Protein AF-A0A4R0U7M9-F1 (afdb_monomer_lite)

Secondary structure (DSSP, 8-state):
------TTHHHHTTGGGTSPP-PPPP-GGG----TTSS--------S-HHHHHHHHHHHHTT--S---------HHHHHHHHHHT--

Sequence (87 aa):
MPTLEWMGKNKVVAYHRQVPYRVLEHVPEKSVMDSHGSDCGNMVIHGDNLEALKALLPEYEGKVDCIYIETFMPQRIQTRANYDLAA

Organism: Bifidobacterium longum subsp. longum (NCBI:txid1679)

Foldseek 3Di:
DDDDDDPCCVVPVCVLVVQDADADDDDVVPDDAPPVRHRPPDDDGDDDPSNVVNNCCVPCPVPDPDDDDDDDDPPVVVVVVVVVVVD

Structure (mmCIF, N/CA/C/O backbone):
data_AF-A0A4R0U7M9-F1
#
_entry.id   AF-A0A4R0U7M9-F1
#
loop_
_atom_site.group_PDB
_atom_site.id
_atom_site.type_symbol
_atom_site.label_atom_id
_atom_site.label_alt_id
_atom_site.label_comp_id
_atom_site.label_asym_id
_atom_site.label_entity_id
_atom_site.label_seq_id
_atom_site.pdbx_PDB_ins_code
_atom_site.Cartn_x
_atom_site.Cartn_y
_atom_site.Cartn_z
_atom_site.occupancy
_atom_site.B_iso_or_equiv
_atom_site.auth_seq_id
_atom_site.auth_comp_id
_atom_site.auth_asym_id
_atom_site.auth_atom_id
_atom_site.pdbx_PDB_model_num
ATOM 1 N N . MET A 1 1 ? -18.726 -9.641 21.117 1.00 81.31 1 MET A N 1
ATOM 2 C CA . MET A 1 1 ? -17.392 -9.058 20.855 1.00 81.31 1 MET A CA 1
ATOM 3 C C . MET A 1 1 ? -17.464 -7.561 21.097 1.00 81.31 1 MET A C 1
ATOM 5 O O . MET A 1 1 ? -18.470 -6.982 20.701 1.00 81.31 1 MET A O 1
ATOM 9 N N . PRO A 1 2 ? -16.472 -6.945 21.757 1.00 90.56 2 PRO A N 1
ATOM 10 C CA . PRO A 1 2 ? -16.424 -5.492 21.908 1.00 90.56 2 PRO A CA 1
ATOM 11 C C . PRO A 1 2 ? -16.230 -4.807 20.546 1.00 90.56 2 PRO A C 1
ATOM 13 O O . PRO A 1 2 ? -15.541 -5.335 19.675 1.00 90.56 2 PRO A O 1
ATOM 16 N N . THR A 1 3 ? -16.838 -3.633 20.366 1.00 92.00 3 THR A N 1
ATOM 17 C CA . THR A 1 3 ? -16.774 -2.838 19.128 1.00 92.00 3 THR A CA 1
ATOM 18 C C . THR A 1 3 ? -16.357 -1.403 19.436 1.00 92.00 3 THR A C 1
ATOM 20 O O . THR A 1 3 ? -16.888 -0.797 20.363 1.00 92.00 3 THR A O 1
ATOM 23 N N . LEU A 1 4 ? -15.437 -0.845 18.643 1.00 93.12 4 LEU A N 1
ATOM 24 C CA . LEU A 1 4 ? -15.033 0.561 18.735 1.00 93.12 4 LEU A CA 1
ATOM 25 C C . LEU A 1 4 ? -15.912 1.415 17.814 1.00 93.12 4 LEU A C 1
ATOM 27 O O . LEU A 1 4 ? -15.947 1.169 16.608 1.00 93.12 4 LEU A O 1
ATOM 31 N N . GLU A 1 5 ? -16.594 2.418 18.362 1.00 94.00 5 GLU A N 1
ATOM 32 C CA . GLU A 1 5 ? -17.411 3.372 17.604 1.00 94.00 5 GLU A CA 1
ATOM 33 C C . GLU A 1 5 ? -16.759 4.755 17.590 1.00 94.00 5 GLU A C 1
ATOM 35 O O . GLU A 1 5 ? -16.266 5.234 18.610 1.00 94.00 5 GLU A O 1
ATOM 40 N N . TRP A 1 6 ? -16.747 5.403 16.424 1.00 92.69 6 TRP A N 1
ATOM 41 C CA . TRP A 1 6 ? -16.218 6.756 16.255 1.00 92.69 6 TRP A CA 1
ATOM 42 C C . TRP A 1 6 ? -16.946 7.495 15.131 1.00 92.69 6 TRP A C 1
ATOM 44 O O . TRP A 1 6 ? -17.514 6.893 14.213 1.00 92.69 6 TRP A O 1
ATOM 54 N N . MET A 1 7 ? -16.920 8.827 15.181 1.00 93.25 7 MET A N 1
ATOM 55 C CA . MET A 1 7 ? -17.552 9.647 14.150 1.00 93.25 7 MET A CA 1
ATOM 56 C C . MET A 1 7 ? -16.904 9.413 12.782 1.00 93.25 7 MET A C 1
ATOM 58 O O . MET A 1 7 ? -15.688 9.478 12.635 1.00 93.25 7 MET A O 1
ATOM 62 N N . GLY A 1 8 ? -17.729 9.166 11.762 1.00 92.38 8 GLY A N 1
ATOM 63 C CA . GLY A 1 8 ? -17.265 8.951 10.389 1.00 92.38 8 GLY A CA 1
ATOM 64 C C . GLY A 1 8 ? -16.868 7.511 10.047 1.00 92.38 8 GLY A C 1
ATOM 65 O O . GLY A 1 8 ? -16.606 7.248 8.875 1.00 92.38 8 GLY A O 1
ATOM 66 N N . LYS A 1 9 ? -16.908 6.563 10.999 1.00 93.44 9 LYS A N 1
ATOM 67 C CA . LYS A 1 9 ? -16.617 5.133 10.769 1.00 93.44 9 LYS A CA 1
ATOM 68 C C . LYS A 1 9 ? -17.320 4.571 9.530 1.00 93.44 9 LYS A C 1
ATOM 70 O O . LYS A 1 9 ? -16.668 4.043 8.633 1.00 93.44 9 LYS A O 1
ATOM 75 N N . ASN A 1 10 ? -18.634 4.779 9.427 1.00 91.12 10 ASN A N 1
ATOM 76 C CA . ASN A 1 10 ? -19.452 4.265 8.321 1.00 91.12 10 ASN A CA 1
ATOM 77 C C . ASN A 1 10 ? -19.026 4.790 6.940 1.00 91.12 10 ASN A C 1
ATOM 79 O O . ASN A 1 10 ? -19.284 4.132 5.936 1.00 91.12 10 ASN A O 1
ATOM 83 N N . LYS A 1 11 ? -18.364 5.953 6.876 1.00 88.44 11 LYS A N 1
ATOM 84 C CA . LYS A 1 11 ? -17.851 6.511 5.617 1.00 88.44 11 LYS A CA 1
ATOM 85 C C . LYS A 1 11 ? -16.538 5.856 5.187 1.00 88.44 11 LYS A C 1
ATOM 87 O O . LYS A 1 11 ? -16.304 5.720 3.994 1.00 88.44 11 LYS A O 1
ATOM 92 N N . VAL A 1 12 ? -15.701 5.442 6.139 1.00 91.94 12 VAL A N 1
ATOM 93 C CA . VAL A 1 12 ? -14.356 4.906 5.866 1.00 91.94 12 VAL A CA 1
ATOM 94 C C . VAL A 1 12 ? -14.382 3.397 5.630 1.00 91.94 12 VAL A C 1
ATOM 96 O O . VAL A 1 12 ? -13.696 2.911 4.737 1.00 91.94 12 VAL A O 1
ATOM 99 N N . VAL A 1 13 ? -15.215 2.652 6.367 1.00 92.00 13 VAL A N 1
ATOM 100 C CA . VAL A 1 13 ? -15.243 1.175 6.314 1.00 92.00 13 VAL A CA 1
ATOM 101 C C . VAL A 1 13 ? -15.465 0.637 4.896 1.00 92.00 13 VAL A C 1
ATOM 103 O O . VAL A 1 13 ? -14.849 -0.351 4.517 1.00 92.00 13 VAL A O 1
ATOM 106 N N . ALA A 1 14 ? -16.309 1.289 4.094 1.00 90.62 14 ALA A N 1
ATOM 107 C CA . ALA A 1 14 ? -16.589 0.871 2.719 1.00 90.62 14 ALA A CA 1
ATOM 108 C C . ALA A 1 14 ? -15.796 1.657 1.658 1.00 90.62 14 ALA A C 1
ATOM 110 O O . ALA A 1 14 ? -15.961 1.399 0.465 1.00 90.62 14 ALA A O 1
ATOM 111 N N . TYR A 1 15 ? -14.939 2.603 2.061 1.00 92.44 15 TYR A N 1
ATOM 112 C CA . TYR A 1 15 ? -14.258 3.509 1.132 1.00 92.44 15 TYR A CA 1
ATOM 113 C C . TYR A 1 15 ? -13.342 2.768 0.149 1.00 92.44 15 TYR A C 1
ATOM 115 O O . TYR A 1 15 ? -13.301 3.110 -1.028 1.00 92.44 15 TYR A O 1
ATOM 123 N N . HIS A 1 16 ? -12.703 1.675 0.580 1.00 89.25 16 HIS A N 1
ATOM 124 C CA . HIS A 1 16 ? -11.844 0.837 -0.271 1.00 89.25 16 HIS A CA 1
ATOM 125 C C . HIS A 1 16 ? -12.546 0.310 -1.547 1.00 89.25 16 HIS A C 1
ATOM 127 O O . HIS A 1 16 ? -11.900 -0.018 -2.546 1.00 89.25 16 HIS A O 1
ATOM 133 N N . ARG A 1 17 ? -13.886 0.238 -1.540 1.00 91.06 17 ARG A N 1
ATOM 134 C CA . ARG A 1 17 ? -14.691 -0.154 -2.707 1.00 91.06 17 ARG A CA 1
ATOM 135 C C . ARG A 1 17 ? -14.746 0.942 -3.772 1.00 91.06 17 ARG A C 1
ATOM 137 O O . ARG A 1 17 ? -14.909 0.618 -4.941 1.00 91.06 17 ARG A O 1
ATOM 144 N N . GLN A 1 18 ? -14.607 2.203 -3.368 1.00 93.19 18 GLN A N 1
ATOM 145 C CA . GLN A 1 18 ? -14.662 3.381 -4.240 1.00 93.19 18 GLN A CA 1
ATOM 146 C C . GLN A 1 18 ? -13.295 3.741 -4.834 1.00 93.19 18 GLN A C 1
ATOM 148 O O . GLN A 1 18 ? -13.240 4.406 -5.863 1.00 93.19 18 GLN A O 1
ATOM 153 N N . VAL A 1 19 ? -12.199 3.285 -4.219 1.00 93.94 19 VAL A N 1
ATOM 154 C CA . VAL A 1 19 ? -10.839 3.456 -4.753 1.00 93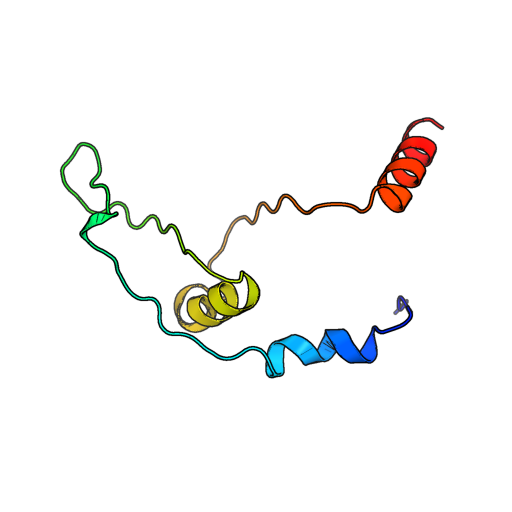.94 19 VAL A CA 1
ATOM 155 C C . VAL A 1 19 ? -10.741 2.748 -6.113 1.00 93.94 19 VAL A C 1
ATOM 157 O O . VAL A 1 19 ? -11.087 1.566 -6.186 1.00 93.94 19 VAL A O 1
ATOM 160 N N . PRO A 1 20 ? -10.311 3.403 -7.203 1.00 94.25 20 PRO A N 1
ATOM 161 C CA . PRO A 1 20 ? -10.202 2.757 -8.508 1.00 94.25 20 PRO A CA 1
ATOM 162 C C . PRO A 1 20 ? -9.069 1.725 -8.522 1.00 94.25 20 PRO A C 1
ATOM 164 O O . PRO A 1 20 ? -8.070 1.860 -7.821 1.00 94.25 20 PRO A O 1
ATOM 167 N N . TYR A 1 21 ? -9.219 0.677 -9.331 1.00 94.25 21 TYR A N 1
ATOM 168 C CA . TYR A 1 21 ? -8.096 -0.202 -9.651 1.00 94.25 21 TYR A CA 1
ATOM 169 C C . TYR A 1 21 ? -7.193 0.484 -10.685 1.00 94.25 21 TYR A C 1
ATOM 171 O O . TYR A 1 21 ? -7.696 1.104 -11.627 1.00 94.25 21 TYR A O 1
ATOM 179 N N . ARG A 1 22 ? -5.875 0.354 -10.528 1.00 95.12 22 ARG A N 1
ATOM 180 C CA . ARG A 1 22 ? -4.866 0.878 -11.455 1.00 95.12 22 ARG A CA 1
ATOM 181 C C . ARG A 1 22 ? -3.932 -0.240 -11.893 1.00 95.12 22 ARG A C 1
ATOM 183 O O . ARG A 1 22 ? -3.663 -1.157 -11.127 1.00 95.12 22 ARG A O 1
ATOM 190 N N . VAL A 1 23 ? -3.437 -0.142 -13.123 1.00 95.62 23 VAL A N 1
ATOM 191 C CA . VAL A 1 23 ? -2.366 -1.011 -13.626 1.00 95.62 23 VAL A CA 1
ATOM 192 C C . VAL A 1 23 ? -1.030 -0.349 -13.309 1.00 95.62 23 VAL A C 1
ATOM 194 O O . VAL A 1 23 ? -0.912 0.870 -13.431 1.00 95.62 23 VAL A O 1
ATOM 197 N N . LEU A 1 24 ? -0.041 -1.141 -12.896 1.00 95.38 24 LEU A N 1
ATOM 198 C CA . LEU A 1 24 ? 1.315 -0.651 -12.673 1.00 95.38 24 LEU A CA 1
ATOM 199 C C . LEU A 1 24 ? 2.010 -0.410 -14.018 1.00 95.38 24 LEU A C 1
ATOM 201 O O . LEU A 1 24 ? 2.069 -1.301 -14.863 1.00 95.38 24 LEU A O 1
ATOM 205 N N . GLU A 1 25 ? 2.534 0.798 -14.205 1.00 94.94 25 GLU A N 1
ATOM 206 C CA . GLU A 1 25 ? 3.356 1.167 -15.356 1.00 94.94 25 GLU A CA 1
ATOM 207 C C . GLU A 1 25 ? 4.834 1.033 -14.978 1.00 94.94 25 GLU A C 1
ATOM 209 O O . GLU A 1 25 ? 5.309 1.671 -14.036 1.00 94.94 25 GLU A O 1
ATOM 214 N N . HIS A 1 26 ? 5.563 0.185 -15.700 1.00 92.44 26 HIS A N 1
ATOM 215 C CA . HIS A 1 26 ? 7.003 0.047 -15.517 1.00 92.44 26 HIS A CA 1
ATOM 216 C C . HIS A 1 26 ? 7.729 1.203 -16.216 1.00 92.44 26 HIS A C 1
ATOM 218 O O . HIS A 1 26 ? 7.455 1.480 -17.382 1.00 92.44 26 HIS A O 1
ATOM 224 N N . VAL A 1 27 ? 8.666 1.846 -15.511 1.00 94.06 27 VAL A N 1
ATOM 225 C CA . VAL A 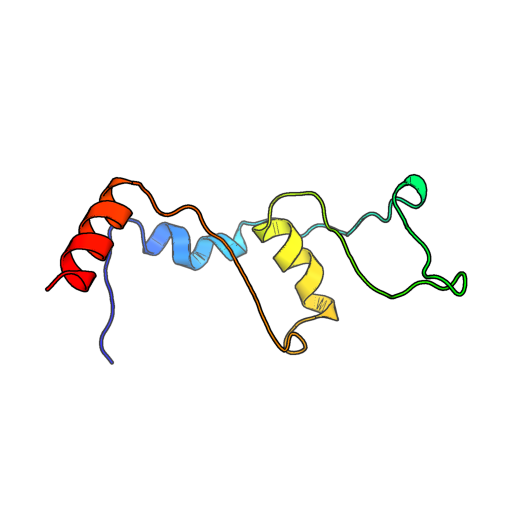1 27 ? 9.458 2.986 -16.004 1.00 94.06 27 VAL A CA 1
ATOM 226 C C . VAL A 1 27 ? 10.931 2.563 -16.075 1.00 94.06 27 VAL A C 1
ATOM 228 O O . VAL A 1 27 ? 11.647 2.727 -15.082 1.00 94.06 27 VAL A O 1
ATOM 231 N N . PRO A 1 28 ? 11.396 1.995 -17.209 1.00 89.75 28 PRO A N 1
ATOM 232 C CA . PRO A 1 28 ? 12.729 1.399 -17.323 1.00 89.75 28 PRO A CA 1
ATOM 233 C C . PRO A 1 28 ? 13.867 2.367 -16.996 1.00 89.75 28 PRO A C 1
ATOM 235 O O . PRO A 1 28 ? 14.906 1.957 -16.491 1.00 89.75 28 PRO A O 1
ATOM 238 N N . GLU A 1 29 ? 13.668 3.662 -17.243 1.00 92.19 29 GLU A N 1
ATOM 239 C CA . GLU A 1 29 ? 14.664 4.708 -17.006 1.00 92.19 29 GLU A CA 1
ATOM 240 C C . GLU A 1 29 ? 14.960 4.920 -15.514 1.00 92.19 29 GLU A C 1
ATOM 242 O O . GLU A 1 29 ? 15.980 5.515 -15.167 1.00 92.19 29 GLU A O 1
ATOM 247 N N . LYS A 1 30 ? 14.066 4.463 -14.628 1.00 90.06 30 LYS A N 1
ATOM 248 C CA . LYS A 1 30 ? 14.222 4.531 -13.167 1.00 90.06 30 LYS A CA 1
ATOM 249 C C . LYS A 1 30 ? 14.622 3.192 -12.550 1.0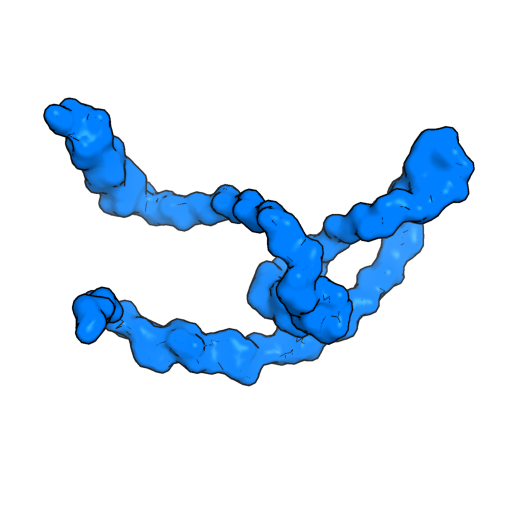0 90.06 30 LYS A C 1
ATOM 251 O O . LYS A 1 30 ? 14.814 3.127 -11.336 1.00 90.06 30 LYS A O 1
ATOM 256 N N . SER A 1 31 ? 14.726 2.141 -13.356 1.00 88.88 31 SER A N 1
ATOM 257 C CA . SER A 1 31 ? 15.066 0.805 -12.882 1.00 88.88 31 SER A CA 1
ATOM 258 C C . SER A 1 31 ? 16.566 0.698 -12.615 1.00 88.88 31 SER A C 1
ATOM 260 O O . SER A 1 31 ? 17.394 1.244 -13.345 1.00 88.88 31 SER A O 1
ATOM 262 N N . VAL A 1 32 ? 16.920 -0.015 -11.548 1.00 87.88 32 VAL A N 1
ATOM 263 C CA . VAL A 1 32 ? 18.309 -0.254 -11.143 1.00 87.88 32 VAL A CA 1
ATOM 264 C C . VAL A 1 32 ? 18.535 -1.757 -11.124 1.00 87.88 32 VAL A C 1
ATOM 266 O O . VAL A 1 32 ? 17.801 -2.484 -10.458 1.00 87.88 32 VAL A O 1
ATOM 269 N N . MET A 1 33 ? 19.539 -2.216 -11.870 1.00 85.75 33 MET A N 1
ATOM 270 C CA . MET A 1 33 ? 19.959 -3.616 -11.830 1.00 85.75 33 MET A CA 1
ATOM 271 C C . MET A 1 33 ? 20.837 -3.870 -10.607 1.00 85.75 33 MET A C 1
ATOM 273 O O . MET A 1 33 ? 21.510 -2.963 -10.111 1.00 85.75 33 MET A O 1
ATOM 277 N N . ASP A 1 34 ? 20.845 -5.111 -10.134 1.00 83.81 34 ASP A N 1
ATOM 278 C CA . ASP A 1 34 ? 21.754 -5.518 -9.070 1.00 83.81 34 ASP A CA 1
ATOM 279 C C . ASP A 1 34 ? 23.228 -5.538 -9.534 1.00 83.81 34 ASP A C 1
ATOM 281 O O . ASP A 1 34 ? 23.565 -5.282 -10.694 1.00 83.81 34 ASP A O 1
ATOM 285 N N . SER A 1 35 ? 24.141 -5.873 -8.618 1.00 81.31 35 SER A N 1
ATOM 286 C CA . SER A 1 35 ? 25.581 -5.982 -8.899 1.00 81.31 35 SER A CA 1
ATOM 287 C C . SER A 1 35 ? 25.949 -7.058 -9.930 1.00 81.31 35 SER A C 1
ATOM 289 O O . SER A 1 35 ? 27.097 -7.107 -10.371 1.00 81.31 35 SER A O 1
ATOM 291 N N . HIS A 1 36 ? 25.008 -7.926 -10.301 1.00 82.19 36 HIS A N 1
ATOM 292 C CA . HIS A 1 36 ? 25.165 -8.981 -11.298 1.00 82.19 36 HIS A CA 1
ATOM 293 C C . HIS A 1 36 ? 24.456 -8.652 -12.618 1.00 82.19 36 HIS A C 1
ATOM 295 O O . HIS A 1 36 ? 24.449 -9.483 -13.526 1.00 82.19 36 HIS A O 1
ATOM 301 N N . GLY A 1 37 ? 23.888 -7.448 -12.753 1.00 78.44 37 GLY A N 1
ATOM 302 C CA . GLY A 1 37 ? 23.161 -7.041 -13.949 1.00 78.44 37 GLY A CA 1
ATOM 303 C C . GLY A 1 37 ? 21.857 -7.815 -14.137 1.00 78.44 37 GLY A C 1
ATOM 304 O O . GLY A 1 37 ? 21.461 -8.051 -15.274 1.00 78.44 37 GLY A O 1
ATOM 305 N N . SER A 1 38 ? 21.216 -8.247 -13.047 1.00 79.19 38 SER A N 1
ATOM 306 C CA . SER A 1 38 ? 19.911 -8.915 -13.045 1.00 79.19 38 SER A CA 1
ATOM 307 C C . SER A 1 38 ? 18.842 -8.052 -12.370 1.00 79.19 38 SER A C 1
ATOM 309 O O . SER A 1 38 ? 19.143 -7.157 -11.574 1.00 79.19 38 SER A O 1
ATOM 311 N N . ASP A 1 39 ? 17.580 -8.299 -12.725 1.00 81.19 39 ASP A N 1
ATOM 312 C CA . ASP A 1 39 ? 16.441 -7.722 -12.012 1.00 81.19 39 ASP A CA 1
ATOM 313 C C . ASP A 1 39 ? 16.291 -8.429 -10.658 1.00 81.19 39 ASP A C 1
ATOM 315 O O . ASP A 1 39 ? 16.206 -9.656 -10.588 1.00 81.19 39 ASP A O 1
ATOM 319 N N . CYS A 1 40 ? 16.289 -7.645 -9.582 1.00 82.56 40 CYS A N 1
ATOM 320 C CA . CYS A 1 40 ? 16.184 -8.146 -8.217 1.00 82.56 40 CYS A CA 1
ATOM 321 C C . CYS A 1 40 ? 14.731 -8.327 -7.747 1.00 82.56 40 CYS A C 1
ATOM 323 O O . CYS A 1 40 ? 14.516 -8.800 -6.632 1.00 82.56 40 CYS A O 1
ATOM 325 N N . GLY A 1 41 ? 13.738 -7.944 -8.561 1.00 86.50 41 GLY A N 1
ATOM 326 C CA . GLY A 1 41 ? 12.313 -8.077 -8.241 1.00 86.50 41 GLY A CA 1
ATOM 327 C C . GLY A 1 41 ? 11.802 -7.090 -7.184 1.00 86.50 41 GLY A C 1
ATOM 328 O O . GLY A 1 41 ? 10.654 -7.188 -6.751 1.00 86.50 41 GLY A O 1
ATOM 329 N N . ASN A 1 42 ? 12.632 -6.131 -6.761 1.00 91.94 42 ASN A N 1
ATOM 330 C CA . ASN A 1 42 ? 12.230 -5.067 -5.846 1.00 91.94 42 ASN A CA 1
ATOM 331 C C . ASN A 1 42 ? 11.429 -3.993 -6.588 1.00 91.94 42 ASN A C 1
ATOM 333 O O . ASN A 1 42 ? 11.778 -3.595 -7.697 1.00 91.94 42 ASN A O 1
ATOM 337 N N . MET A 1 43 ? 10.391 -3.462 -5.942 1.00 93.56 43 MET A N 1
ATOM 338 C CA . MET A 1 43 ? 9.495 -2.478 -6.550 1.00 93.56 43 MET A CA 1
ATOM 339 C C . MET A 1 43 ? 9.437 -1.190 -5.733 1.00 93.56 43 MET A C 1
ATOM 341 O O . MET A 1 43 ? 9.240 -1.214 -4.519 1.00 93.56 43 MET A O 1
ATOM 345 N N . VAL A 1 44 ? 9.532 -0.052 -6.422 1.00 94.06 44 VAL A N 1
ATOM 346 C CA . VAL A 1 44 ? 9.217 1.271 -5.871 1.00 94.06 44 VAL A CA 1
ATOM 347 C C . VAL A 1 44 ? 8.038 1.829 -6.656 1.00 94.06 44 VAL A C 1
ATOM 349 O O . VAL A 1 44 ? 8.156 2.121 -7.844 1.00 94.06 44 VAL A O 1
ATOM 352 N N . ILE A 1 45 ? 6.890 1.966 -5.995 1.00 95.88 45 ILE A N 1
ATOM 353 C CA . ILE A 1 45 ? 5.643 2.406 -6.627 1.00 95.88 45 ILE A CA 1
ATOM 354 C C . ILE A 1 45 ? 5.401 3.873 -6.278 1.00 95.88 45 ILE A C 1
ATOM 356 O O . ILE A 1 45 ? 5.396 4.250 -5.108 1.00 95.88 45 ILE A O 1
ATOM 360 N N . HIS A 1 46 ? 5.187 4.704 -7.297 1.00 95.94 46 HIS A N 1
ATOM 361 C CA . HIS A 1 46 ? 4.843 6.112 -7.124 1.00 95.94 46 HIS A CA 1
ATOM 362 C C . HIS A 1 46 ? 3.335 6.321 -7.303 1.00 95.94 46 HIS A C 1
ATOM 364 O O . HIS A 1 46 ? 2.795 6.014 -8.363 1.00 95.94 46 HIS A O 1
ATOM 370 N N . GLY A 1 47 ? 2.666 6.868 -6.287 1.00 94.56 47 GLY A N 1
ATOM 371 C CA . GLY A 1 47 ? 1.235 7.170 -6.331 1.00 94.56 47 GLY A CA 1
ATOM 372 C C . GLY A 1 47 ? 0.586 7.184 -4.949 1.00 94.56 47 GLY A C 1
ATOM 373 O O . GLY A 1 47 ? 1.270 7.151 -3.925 1.00 94.56 47 GLY A O 1
ATOM 374 N N . ASP A 1 48 ? -0.745 7.230 -4.934 1.00 95.25 48 ASP A N 1
ATOM 375 C CA . ASP A 1 48 ? -1.537 7.042 -3.718 1.00 95.25 48 ASP A CA 1
ATOM 376 C C . ASP A 1 48 ? -1.433 5.589 -3.225 1.00 95.25 48 ASP A C 1
ATOM 378 O O . ASP A 1 48 ? -1.472 4.638 -4.012 1.00 95.25 48 ASP A O 1
ATOM 382 N N . ASN A 1 49 ? -1.303 5.406 -1.911 1.00 94.44 49 ASN A N 1
ATOM 383 C CA . ASN A 1 49 ? -1.074 4.085 -1.335 1.00 94.44 49 ASN A CA 1
ATOM 384 C C . ASN A 1 49 ? -2.300 3.162 -1.425 1.00 94.44 49 ASN A C 1
ATOM 386 O O . ASN A 1 49 ? -2.122 1.955 -1.560 1.00 94.44 49 ASN A O 1
ATOM 390 N N . LEU A 1 50 ? -3.531 3.682 -1.400 1.00 94.81 50 LEU A N 1
ATOM 391 C CA . LEU A 1 50 ? -4.733 2.859 -1.531 1.00 94.81 50 LEU A CA 1
ATOM 392 C C . LEU A 1 50 ? -4.881 2.341 -2.962 1.00 94.81 50 LEU A C 1
ATOM 394 O O . LEU A 1 50 ? -5.253 1.182 -3.151 1.00 94.81 50 LEU A O 1
ATOM 398 N N . GLU A 1 51 ? -4.565 3.170 -3.961 1.00 96.06 51 GLU A N 1
ATOM 399 C CA . GLU A 1 51 ? -4.538 2.739 -5.364 1.00 96.06 51 GLU A CA 1
ATOM 400 C C . GLU A 1 51 ? -3.426 1.705 -5.604 1.00 96.06 51 GLU A C 1
ATOM 402 O O . GLU A 1 51 ? -3.683 0.663 -6.211 1.00 96.06 51 GLU A O 1
ATOM 407 N N . ALA A 1 52 ? -2.222 1.939 -5.066 1.00 96.25 52 ALA A N 1
ATOM 408 C CA . ALA A 1 52 ? -1.094 1.014 -5.181 1.00 96.25 52 ALA A CA 1
ATOM 409 C C . ALA A 1 52 ? -1.381 -0.343 -4.519 1.00 96.25 52 ALA A C 1
ATOM 411 O O . ALA A 1 52 ? -1.195 -1.388 -5.139 1.00 96.25 52 ALA A O 1
ATOM 412 N N . LEU A 1 53 ? -1.904 -0.350 -3.288 1.00 95.88 53 LEU A N 1
ATOM 413 C CA . LEU A 1 53 ? -2.278 -1.587 -2.598 1.00 95.88 53 LEU A CA 1
ATOM 414 C C . LEU A 1 53 ? -3.356 -2.352 -3.369 1.00 95.88 53 LEU A C 1
ATOM 416 O O . LEU A 1 53 ? -3.287 -3.575 -3.459 1.00 95.88 53 LEU A O 1
ATOM 420 N N . LYS A 1 54 ? -4.322 -1.649 -3.975 1.00 95.75 54 LYS A N 1
ATOM 421 C CA . LYS A 1 54 ? -5.360 -2.277 -4.800 1.00 95.75 54 LYS A CA 1
ATOM 422 C C . LYS A 1 54 ? -4.796 -2.896 -6.082 1.00 95.75 54 LYS A C 1
ATOM 424 O O . LYS A 1 54 ? -5.277 -3.950 -6.489 1.00 95.75 54 LYS A O 1
ATOM 429 N N . ALA A 1 55 ? -3.784 -2.274 -6.686 1.00 96.50 55 ALA A N 1
ATOM 430 C CA . ALA A 1 55 ? -3.074 -2.810 -7.847 1.00 96.50 55 ALA A CA 1
ATOM 431 C C . ALA A 1 55 ? -2.270 -4.081 -7.516 1.00 96.50 55 ALA A C 1
ATOM 433 O O . ALA A 1 55 ? -2.160 -4.966 -8.356 1.00 96.50 55 ALA A O 1
ATOM 434 N N . LEU A 1 56 ? -1.750 -4.193 -6.289 1.00 96.25 56 LEU A N 1
ATOM 435 C CA . LEU A 1 56 ? -0.936 -5.330 -5.844 1.00 96.25 56 LEU A CA 1
ATOM 436 C C . LEU A 1 56 ? -1.749 -6.576 -5.455 1.00 96.25 56 LEU A C 1
ATOM 438 O O . LEU A 1 56 ? -1.185 -7.669 -5.407 1.00 96.25 56 LEU A O 1
ATOM 442 N N . LEU A 1 57 ? -3.056 -6.441 -5.190 1.00 95.19 57 LEU A N 1
ATOM 443 C CA . LEU A 1 57 ? -3.908 -7.547 -4.723 1.00 95.19 57 LEU A CA 1
ATOM 444 C C . LEU A 1 57 ? -3.818 -8.823 -5.580 1.00 95.19 57 LEU A C 1
ATOM 446 O O . LEU A 1 57 ? -3.634 -9.885 -4.991 1.00 95.19 57 LEU A O 1
ATOM 450 N N . PRO A 1 58 ? -3.900 -8.774 -6.927 1.00 95.19 58 PRO A N 1
ATOM 451 C CA . PRO A 1 58 ? -3.921 -9.994 -7.737 1.00 95.19 58 PRO A CA 1
ATOM 452 C C . PRO A 1 58 ? -2.669 -10.866 -7.583 1.00 95.19 58 PRO A C 1
ATOM 454 O O . PRO A 1 58 ? -2.739 -12.078 -7.776 1.00 95.19 58 PRO A O 1
ATOM 457 N N . GLU A 1 59 ? -1.528 -10.259 -7.255 1.00 94.25 59 GLU A N 1
ATOM 458 C CA . GLU A 1 59 ? -0.239 -10.946 -7.223 1.00 94.25 59 GLU A CA 1
ATOM 459 C C . GLU A 1 59 ? 0.272 -11.198 -5.803 1.00 94.25 59 GLU A C 1
ATOM 461 O O . GLU A 1 59 ? 0.844 -12.262 -5.555 1.00 94.25 59 GLU A O 1
ATOM 466 N N . TYR A 1 60 ? 0.038 -10.276 -4.865 1.00 95.75 60 TYR A N 1
ATOM 467 C CA . TYR A 1 60 ? 0.660 -10.286 -3.535 1.00 95.75 60 TYR A CA 1
ATOM 468 C C . TYR A 1 60 ? -0.302 -10.593 -2.377 1.00 95.75 60 TYR A C 1
ATOM 470 O O . TYR A 1 60 ? 0.131 -10.638 -1.222 1.00 95.75 60 TYR A O 1
ATOM 478 N N . GLU A 1 61 ? -1.592 -10.835 -2.639 1.00 96.00 61 GLU A N 1
ATOM 479 C CA . GLU A 1 61 ? -2.544 -11.222 -1.592 1.00 96.00 61 GLU A CA 1
ATOM 480 C C . GLU A 1 61 ? -2.075 -12.485 -0.848 1.00 96.00 61 GLU A C 1
ATOM 482 O O . GLU A 1 61 ? -1.799 -13.524 -1.445 1.00 96.00 61 GLU A O 1
ATOM 487 N N . GLY A 1 62 ? -1.957 -12.377 0.480 1.00 96.50 62 GLY A N 1
ATOM 488 C CA . GLY A 1 62 ? -1.513 -13.475 1.343 1.00 96.50 62 GLY A CA 1
ATOM 489 C C . GLY A 1 62 ? -0.027 -13.838 1.235 1.00 96.50 62 GLY A C 1
ATOM 490 O O . GLY A 1 62 ? 0.373 -14.838 1.823 1.00 96.50 62 GLY A O 1
ATOM 491 N N . LYS A 1 63 ? 0.788 -13.056 0.510 1.00 96.81 63 LYS A N 1
ATOM 492 C CA . LYS A 1 63 ? 2.221 -13.338 0.281 1.00 96.81 63 LYS A CA 1
ATOM 493 C C . LYS A 1 63 ? 3.185 -12.388 0.996 1.00 96.81 63 LYS A C 1
ATOM 495 O O . LYS A 1 63 ? 4.392 -12.523 0.841 1.00 96.81 63 LYS A O 1
ATOM 500 N N . VAL A 1 64 ? 2.674 -11.395 1.723 1.00 96.31 64 VAL A N 1
ATOM 501 C CA . VAL A 1 64 ? 3.506 -10.395 2.406 1.00 96.31 64 VAL A CA 1
ATOM 502 C C . VAL A 1 64 ? 3.826 -10.865 3.822 1.00 96.31 64 VAL A C 1
ATOM 504 O O . VAL A 1 64 ? 2.927 -10.958 4.654 1.00 96.31 64 VAL A O 1
ATOM 507 N N . ASP A 1 65 ? 5.107 -11.109 4.101 1.00 97.69 65 ASP A N 1
ATOM 508 C CA . ASP A 1 65 ? 5.568 -11.574 5.417 1.00 97.69 65 ASP A CA 1
ATOM 509 C C . ASP A 1 65 ? 5.571 -10.465 6.479 1.00 97.69 65 ASP A C 1
ATOM 511 O O . ASP A 1 65 ? 5.273 -10.703 7.649 1.00 97.69 65 ASP A O 1
ATOM 515 N N . CYS A 1 66 ? 5.929 -9.239 6.086 1.00 96.94 66 CYS A N 1
ATOM 516 C CA . CYS A 1 66 ? 6.079 -8.108 6.995 1.00 96.94 66 CYS A CA 1
ATOM 517 C C . CYS A 1 66 ? 5.663 -6.797 6.322 1.00 96.94 66 CYS A C 1
ATOM 519 O O . CYS A 1 66 ? 5.969 -6.559 5.155 1.00 96.94 66 CYS A O 1
ATOM 521 N N . ILE A 1 67 ? 4.985 -5.934 7.082 1.00 95.88 67 ILE A N 1
ATOM 522 C CA . ILE A 1 67 ? 4.573 -4.597 6.652 1.00 95.88 67 ILE A CA 1
ATOM 523 C C . ILE A 1 67 ? 5.105 -3.586 7.665 1.00 95.88 67 ILE A C 1
ATOM 525 O O . ILE A 1 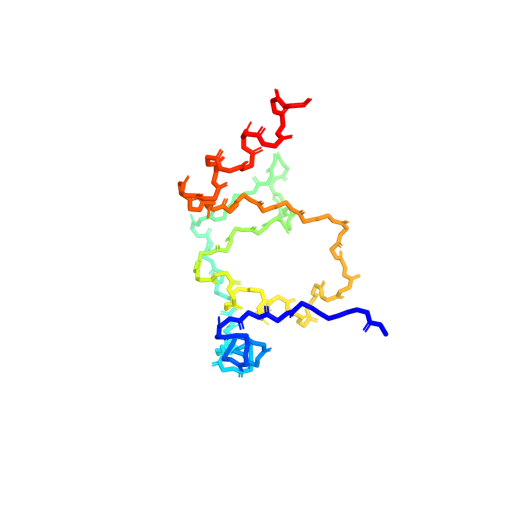67 ? 4.785 -3.663 8.851 1.00 95.88 67 ILE A O 1
ATOM 529 N N . TYR A 1 68 ? 5.873 -2.609 7.185 1.00 96.06 68 TYR A N 1
ATOM 530 C CA . TYR A 1 68 ? 6.305 -1.455 7.967 1.00 96.06 68 TYR A CA 1
ATOM 531 C C . TYR A 1 68 ? 5.694 -0.180 7.383 1.00 96.06 68 TYR A C 1
ATOM 533 O O . TYR A 1 68 ? 5.854 0.098 6.196 1.00 96.06 68 TYR A O 1
ATOM 541 N N . ILE A 1 69 ? 4.973 0.584 8.209 1.00 94.06 69 ILE A N 1
ATOM 542 C CA . ILE A 1 69 ? 4.336 1.845 7.813 1.00 94.06 69 ILE A C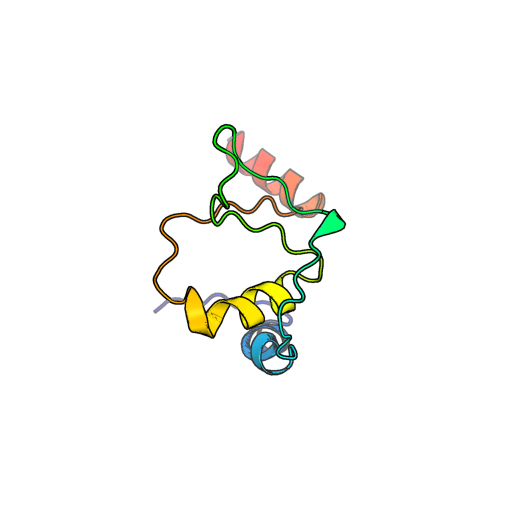A 1
ATOM 543 C C . ILE A 1 69 ? 4.675 2.896 8.860 1.00 94.06 69 ILE A C 1
ATOM 545 O O . ILE A 1 69 ? 4.272 2.785 10.018 1.00 94.06 69 ILE A O 1
ATOM 549 N N . GLU A 1 70 ? 5.349 3.955 8.431 1.00 91.38 70 GLU A N 1
ATOM 550 C CA . GLU A 1 70 ? 5.440 5.183 9.206 1.00 91.38 70 GLU A CA 1
ATOM 551 C C . GLU A 1 70 ? 4.266 6.087 8.815 1.00 91.38 70 GLU A C 1
ATOM 553 O O . GLU A 1 70 ? 4.152 6.529 7.672 1.00 91.38 70 GLU A O 1
ATOM 558 N N . THR A 1 71 ? 3.345 6.329 9.749 1.00 83.19 71 THR A N 1
ATOM 559 C CA . THR A 1 71 ? 2.191 7.208 9.526 1.00 83.19 71 THR A CA 1
ATOM 560 C C . THR A 1 71 ? 2.302 8.463 10.376 1.00 83.19 71 THR A C 1
ATOM 562 O O . THR A 1 71 ? 2.758 8.422 11.521 1.00 83.19 71 THR A O 1
ATOM 565 N N . PHE A 1 72 ? 1.854 9.593 9.834 1.00 80.62 72 PHE A N 1
ATOM 566 C CA . PHE A 1 72 ? 1.822 10.834 10.589 1.00 80.62 72 PHE A CA 1
ATOM 567 C C . PHE A 1 72 ? 0.726 10.768 11.654 1.00 80.62 72 PHE A C 1
ATOM 569 O O . PHE A 1 72 ? -0.469 10.816 11.355 1.00 80.62 72 PHE A O 1
ATOM 576 N N . MET A 1 73 ? 1.129 10.702 12.920 1.00 75.94 73 MET A N 1
ATOM 577 C CA . MET A 1 73 ? 0.202 10.929 14.020 1.00 75.94 73 MET A CA 1
ATOM 578 C C . MET A 1 73 ? -0.089 12.429 14.158 1.00 75.94 73 MET A C 1
ATOM 580 O O . MET A 1 73 ? 0.847 13.227 14.235 1.00 75.94 73 MET A O 1
ATOM 584 N N . PRO A 1 74 ? -1.363 12.848 14.264 1.00 76.38 74 PRO A N 1
ATOM 585 C CA . PRO A 1 74 ? -1.683 14.239 14.548 1.00 76.38 74 PRO A CA 1
ATOM 586 C C . PRO A 1 74 ? -1.057 14.665 15.880 1.00 76.38 74 PRO A C 1
ATOM 588 O O . PRO A 1 74 ? -1.177 13.952 16.877 1.00 76.38 74 PRO A O 1
ATOM 591 N N . GLN A 1 75 ? -0.477 15.865 15.933 1.00 70.25 75 GLN A N 1
ATOM 592 C CA . GLN A 1 75 ? 0.184 16.423 17.127 1.00 70.25 75 GLN A CA 1
ATOM 593 C C . GLN A 1 75 ? -0.655 16.321 18.416 1.00 70.25 75 GLN A C 1
ATOM 595 O O . GLN A 1 75 ? -0.131 16.031 19.486 1.00 70.25 75 GLN A O 1
ATOM 600 N N . ARG A 1 76 ? -1.983 16.493 18.321 1.00 65.50 76 ARG A N 1
ATOM 601 C CA . ARG A 1 76 ? -2.912 16.362 19.464 1.00 65.50 76 ARG A CA 1
ATOM 602 C C . ARG A 1 76 ? -3.033 14.939 20.025 1.00 65.50 76 ARG A C 1
ATOM 604 O O . ARG A 1 76 ? -3.451 14.779 21.167 1.00 65.50 76 ARG A O 1
ATOM 611 N N . ILE A 1 77 ? -2.738 13.924 19.218 1.00 65.62 77 ILE A N 1
ATOM 612 C CA . ILE A 1 77 ? -2.718 12.516 19.631 1.00 65.62 77 ILE A CA 1
ATOM 613 C C . ILE A 1 77 ? -1.327 12.159 20.160 1.00 65.62 77 ILE A C 1
ATOM 615 O O . ILE A 1 77 ? -1.228 11.486 21.183 1.00 65.62 77 ILE A O 1
ATOM 619 N N . GLN A 1 78 ? -0.268 12.686 19.535 1.00 61.25 78 GLN A N 1
ATOM 620 C CA . GLN A 1 78 ? 1.114 12.503 19.992 1.00 61.25 78 GLN A CA 1
ATOM 621 C C . GLN A 1 78 ? 1.319 12.990 21.431 1.00 61.25 78 GLN A C 1
ATOM 623 O O . GLN A 1 78 ? 1.928 12.290 22.235 1.00 61.25 78 GLN A O 1
ATOM 628 N N . THR A 1 79 ? 0.767 14.155 21.788 1.00 59.62 79 THR A N 1
ATOM 629 C CA . THR A 1 79 ? 0.891 14.674 23.157 1.00 59.62 79 THR A CA 1
ATOM 630 C C . THR A 1 79 ? 0.235 13.757 24.185 1.00 59.62 79 THR A C 1
ATOM 632 O O . THR A 1 79 ? 0.845 13.501 25.214 1.00 59.62 79 THR A O 1
ATOM 635 N N . ARG A 1 80 ? -0.953 13.201 23.905 1.00 59.12 80 ARG A N 1
ATOM 636 C CA . ARG A 1 80 ? -1.627 12.248 24.808 1.00 59.12 80 ARG A CA 1
ATOM 637 C C . ARG A 1 80 ? -0.870 10.931 24.967 1.00 59.12 80 ARG A C 1
ATOM 639 O O . ARG A 1 80 ? -0.687 10.498 26.094 1.00 59.12 80 ARG A O 1
ATOM 646 N N . ALA A 1 81 ? -0.383 10.347 23.873 1.00 59.47 81 ALA A N 1
ATOM 647 C CA . ALA A 1 81 ? 0.394 9.107 23.938 1.00 59.47 81 ALA A CA 1
ATOM 648 C C . ALA A 1 81 ? 1.671 9.265 24.785 1.00 59.47 81 ALA A C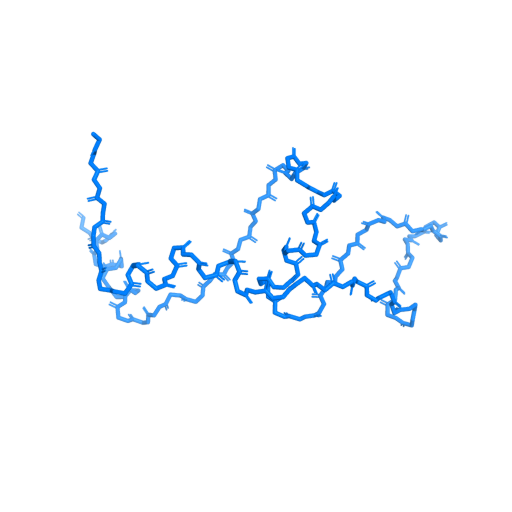 1
ATOM 650 O O . ALA A 1 81 ? 2.025 8.370 25.545 1.00 59.47 81 ALA A O 1
ATOM 651 N N . ASN A 1 82 ? 2.327 10.426 24.707 1.00 59.91 82 ASN A N 1
ATOM 652 C CA . ASN A 1 82 ? 3.509 10.712 25.520 1.00 59.91 82 ASN A CA 1
ATOM 653 C C . ASN A 1 82 ? 3.183 10.910 27.009 1.00 59.91 82 ASN A C 1
ATOM 655 O O . ASN A 1 82 ? 4.021 10.589 27.846 1.00 59.91 82 ASN A O 1
ATOM 659 N N . TYR A 1 83 ? 1.993 11.420 27.353 1.00 57.28 83 TYR A N 1
ATOM 660 C CA . TYR A 1 83 ? 1.551 11.496 28.751 1.00 57.28 83 TYR A CA 1
ATOM 661 C C . TYR A 1 83 ? 1.288 10.108 29.344 1.00 57.28 83 TYR A C 1
ATOM 663 O O . TYR A 1 83 ? 1.682 9.867 30.480 1.00 57.28 83 TYR A O 1
ATOM 671 N N . ASP A 1 84 ? 0.688 9.195 28.576 1.00 57.94 84 ASP A N 1
ATOM 672 C CA . ASP A 1 84 ? 0.384 7.835 29.045 1.00 57.94 84 ASP A CA 1
ATOM 673 C C . ASP A 1 84 ? 1.642 6.952 29.178 1.00 57.94 84 ASP A C 1
ATOM 675 O O . ASP A 1 84 ? 1.643 6.000 29.949 1.00 57.94 84 ASP A O 1
ATOM 679 N N . LEU A 1 85 ? 2.726 7.265 28.454 1.00 56.94 85 LEU A N 1
ATOM 680 C CA . LEU A 1 85 ? 4.026 6.579 28.558 1.00 56.94 85 LEU A CA 1
ATOM 681 C C . LEU A 1 85 ? 4.929 7.120 29.682 1.00 56.94 85 LEU A C 1
ATOM 683 O O . LEU A 1 85 ? 5.941 6.498 30.000 1.00 56.94 85 LEU A O 1
ATOM 687 N N . ALA A 1 86 ? 4.607 8.288 30.242 1.00 55.25 86 ALA A N 1
ATOM 688 C CA . ALA A 1 86 ? 5.385 8.947 31.294 1.00 55.25 86 ALA A CA 1
ATOM 689 C C . ALA A 1 86 ? 4.813 8.735 32.713 1.00 55.25 86 ALA A C 1
ATOM 691 O O . ALA A 1 86 ? 5.334 9.325 33.663 1.00 55.25 86 ALA A O 1
ATOM 692 N N . ALA A 1 87 ? 3.755 7.928 32.850 1.00 47.91 87 ALA A N 1
ATOM 693 C CA . ALA A 1 87 ? 3.110 7.540 34.108 1.00 47.91 87 ALA A CA 1
ATOM 694 C C . ALA A 1 87 ? 3.382 6.064 34.430 1.00 47.91 87 ALA A C 1
ATOM 696 O O . ALA A 1 87 ? 3.506 5.753 35.636 1.00 47.91 87 ALA A O 1
#

Radius of gyration: 19.01 Å; chains: 1; bounding box: 45×30×51 Å

pLDDT: mean 86.66, std 12.54, range [47.91, 97.69]